Protein AF-A0A7S2A966-F1 (afdb_monomer_lite)

Structure (mmCIF, N/CA/C/O backbone):
data_AF-A0A7S2A966-F1
#
_entry.id   AF-A0A7S2A966-F1
#
loop_
_atom_site.group_PDB
_atom_site.id
_atom_site.type_symbol
_atom_site.label_atom_id
_atom_site.label_alt_id
_atom_site.label_c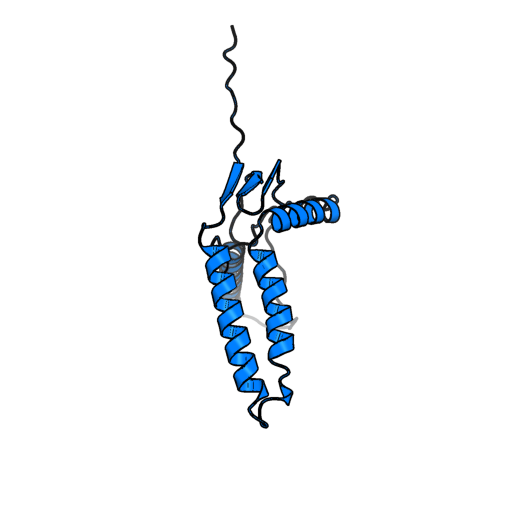omp_id
_atom_site.label_asym_id
_atom_site.label_entity_id
_atom_site.label_seq_id
_atom_site.pdbx_PDB_ins_code
_atom_site.Cartn_x
_atom_site.Cartn_y
_atom_site.Cartn_z
_atom_site.occupancy
_atom_site.B_iso_or_equiv
_atom_site.auth_seq_id
_atom_site.auth_comp_id
_atom_site.auth_asym_id
_atom_site.auth_atom_id
_atom_site.pdbx_PDB_model_num
ATOM 1 N N . GLY A 1 1 ? -43.833 -2.404 22.416 1.00 39.50 1 GLY A N 1
ATOM 2 C CA . GLY A 1 1 ? -42.975 -3.056 21.409 1.00 39.50 1 GLY A CA 1
ATOM 3 C C . GLY A 1 1 ? -41.64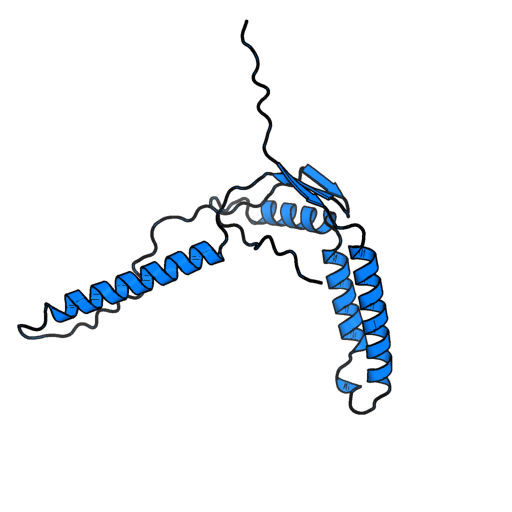0 -2.348 21.403 1.00 39.50 1 GLY A C 1
ATOM 4 O O . GLY A 1 1 ? -41.642 -1.128 21.441 1.00 39.50 1 GLY A O 1
ATOM 5 N N . ARG A 1 2 ? -40.526 -3.085 21.462 1.00 42.00 2 ARG A N 1
ATOM 6 C CA . ARG A 1 2 ? -39.169 -2.520 21.399 1.00 42.00 2 ARG A CA 1
ATOM 7 C C . ARG A 1 2 ? -38.846 -2.157 19.949 1.00 42.00 2 ARG A C 1
ATOM 9 O O . ARG A 1 2 ? -38.835 -3.042 19.101 1.00 42.00 2 ARG A O 1
ATOM 16 N N . GLU A 1 3 ? -38.572 -0.886 19.690 1.00 44.12 3 GLU A N 1
ATOM 17 C CA . GLU A 1 3 ? -37.953 -0.429 18.445 1.00 44.12 3 GLU A CA 1
ATOM 18 C C . GLU A 1 3 ? -36.507 -0.943 18.388 1.00 44.12 3 GLU A C 1
ATOM 20 O O . GLU A 1 3 ? -35.689 -0.664 19.268 1.00 44.12 3 GLU A O 1
ATOM 25 N N . GLY A 1 4 ? -36.196 -1.745 17.371 1.00 47.56 4 GLY A N 1
ATOM 26 C CA . GLY A 1 4 ? -34.836 -2.181 17.084 1.00 47.56 4 GLY A CA 1
ATOM 27 C C . GLY A 1 4 ? -34.053 -1.043 16.438 1.00 47.56 4 GLY A C 1
ATOM 28 O O . GLY A 1 4 ? -34.222 -0.775 15.252 1.00 47.56 4 GLY A O 1
ATOM 29 N N . LYS A 1 5 ? -33.171 -0.388 17.201 1.00 48.66 5 LYS A N 1
ATOM 30 C CA . LYS A 1 5 ? -32.086 0.424 16.634 1.00 48.66 5 LYS A CA 1
ATOM 31 C C . LYS A 1 5 ? -31.207 -0.494 15.782 1.00 48.66 5 LYS A C 1
ATOM 33 O O . LYS A 1 5 ? -30.432 -1.276 16.328 1.00 48.66 5 LYS A O 1
ATOM 38 N N . GLY A 1 6 ? -31.320 -0.399 14.459 1.00 47.38 6 GLY A N 1
ATOM 39 C CA . GLY A 1 6 ? -30.338 -0.961 13.536 1.00 47.38 6 GLY A CA 1
ATOM 40 C C . GLY A 1 6 ? -29.003 -0.254 13.747 1.00 47.38 6 GLY A C 1
ATOM 41 O O . GLY A 1 6 ? -28.784 0.832 13.219 1.00 47.38 6 GLY A O 1
ATOM 42 N N . GLY A 1 7 ? -28.144 -0.818 14.596 1.00 55.50 7 GLY A N 1
ATOM 43 C CA . GLY A 1 7 ? -26.803 -0.297 14.833 1.00 55.50 7 GLY A CA 1
ATOM 44 C C . GLY A 1 7 ? -25.944 -0.539 13.599 1.00 55.50 7 GLY A C 1
ATOM 45 O O . GLY A 1 7 ? -25.522 -1.666 13.363 1.00 55.50 7 GLY A O 1
ATOM 46 N N . GLY A 1 8 ? -25.711 0.499 12.797 1.00 75.50 8 GLY A N 1
ATOM 47 C CA . GLY A 1 8 ? -24.748 0.429 11.703 1.00 75.50 8 GLY A CA 1
ATOM 48 C C . GLY A 1 8 ? -23.335 0.206 12.247 1.00 75.50 8 GLY A C 1
ATOM 49 O O . GLY A 1 8 ? -22.925 0.863 13.204 1.00 75.50 8 GLY A O 1
ATOM 50 N N . THR A 1 9 ? -22.592 -0.723 11.649 1.00 82.75 9 THR A N 1
ATOM 51 C CA . THR A 1 9 ? -21.161 -0.909 11.918 1.00 82.75 9 THR A CA 1
ATOM 52 C C . THR A 1 9 ? -20.363 0.106 11.101 1.00 82.75 9 THR A C 1
ATOM 54 O O . THR A 1 9 ? -20.610 0.262 9.907 1.00 82.75 9 THR A O 1
ATOM 57 N N . LEU A 1 10 ? -19.416 0.803 11.733 1.00 89.00 10 LEU A N 1
ATOM 58 C CA . LEU A 1 10 ? -18.497 1.699 11.030 1.00 89.00 10 LEU A CA 1
ATOM 59 C C . LEU A 1 10 ? -17.493 0.889 10.208 1.00 89.00 10 LEU A C 1
ATOM 61 O O . LEU A 1 10 ? -16.923 -0.091 10.692 1.00 89.00 10 LEU A O 1
ATOM 65 N N . VAL A 1 11 ? -17.269 1.326 8.972 1.00 91.06 11 VAL A N 1
ATOM 66 C CA . VAL A 1 11 ? -16.406 0.650 8.002 1.00 91.06 11 VAL A CA 1
ATOM 67 C C . VAL A 1 11 ? -15.497 1.662 7.321 1.00 91.06 11 VAL A C 1
ATOM 69 O O . VAL A 1 11 ? -15.884 2.815 7.120 1.00 91.06 11 VAL A O 1
ATOM 72 N N . ALA A 1 12 ? -14.298 1.225 6.955 1.00 92.06 12 ALA A N 1
ATOM 73 C CA . ALA A 1 12 ? -13.413 1.972 6.078 1.00 92.06 12 ALA A CA 1
ATOM 74 C C . ALA A 1 12 ? -13.562 1.445 4.645 1.00 92.06 12 ALA A C 1
ATOM 76 O O . ALA A 1 12 ? -13.615 0.235 4.417 1.00 92.06 12 ALA A O 1
ATO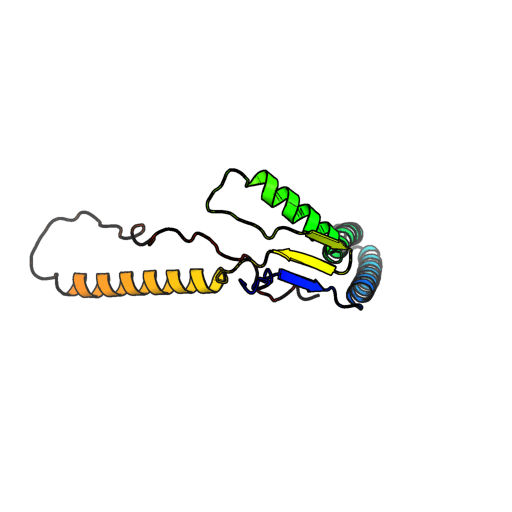M 77 N N . VAL A 1 13 ? -13.640 2.364 3.680 1.00 92.19 13 VAL A N 1
ATOM 78 C CA . VAL A 1 13 ? -13.712 2.041 2.250 1.00 92.19 13 VAL A CA 1
ATOM 79 C C . VAL A 1 13 ? -12.554 2.736 1.551 1.00 92.19 13 VAL A C 1
ATOM 81 O O . VAL A 1 13 ? -12.543 3.963 1.447 1.00 92.19 13 VAL A O 1
ATOM 84 N N . LYS A 1 14 ? -11.582 1.965 1.063 1.00 91.88 14 LYS A N 1
ATOM 85 C CA . LYS A 1 14 ? -10.504 2.500 0.222 1.00 91.88 14 LYS A CA 1
ATOM 86 C C . LYS A 1 14 ? -10.831 2.205 -1.235 1.00 91.88 14 LYS A C 1
ATOM 88 O O . LYS A 1 14 ? -11.236 1.093 -1.576 1.00 91.88 14 LYS A O 1
ATOM 93 N N . VAL A 1 15 ? -10.658 3.210 -2.090 1.00 91.19 15 VAL A N 1
ATOM 94 C CA . VAL A 1 15 ? -10.972 3.136 -3.521 1.00 91.19 15 VAL A CA 1
ATOM 95 C C . VAL A 1 15 ? -9.770 3.606 -4.321 1.00 91.19 15 VAL A C 1
ATOM 97 O O . VAL A 1 15 ? -9.258 4.706 -4.119 1.00 91.19 15 VAL A O 1
ATOM 100 N N . ARG A 1 16 ? -9.341 2.782 -5.273 1.00 87.62 16 ARG A N 1
ATOM 101 C CA . ARG A 1 16 ? -8.284 3.128 -6.215 1.00 87.62 16 ARG A CA 1
ATOM 102 C C . ARG A 1 16 ? -8.803 4.134 -7.234 1.00 87.62 16 ARG A C 1
ATOM 104 O O . ARG A 1 16 ? -9.817 3.904 -7.894 1.00 87.62 16 ARG A O 1
ATOM 111 N N . HIS A 1 17 ? -8.057 5.214 -7.442 1.00 87.56 17 HIS A N 1
ATOM 112 C CA . HIS A 1 17 ? -8.377 6.172 -8.495 1.00 87.56 17 HIS A CA 1
ATOM 113 C C . HIS A 1 17 ? -8.275 5.499 -9.887 1.00 87.56 17 HIS A C 1
ATOM 115 O O . HIS A 1 17 ? -7.283 4.819 -10.169 1.00 87.56 17 HIS A O 1
ATOM 121 N N . PRO A 1 18 ? -9.244 5.696 -10.806 1.00 81.94 18 PRO A N 1
ATOM 122 C CA . PRO A 1 18 ? -9.350 4.925 -12.057 1.00 81.94 18 PRO A CA 1
ATOM 123 C C . PRO A 1 18 ? -8.143 5.062 -12.995 1.00 81.94 18 PRO A C 1
ATOM 125 O O . PRO A 1 18 ? -7.939 4.233 -13.875 1.00 81.94 18 PRO A O 1
ATOM 128 N N . ARG A 1 19 ? -7.330 6.110 -12.816 1.00 82.19 19 ARG A N 1
ATOM 129 C CA . ARG A 1 19 ? -6.140 6.376 -13.639 1.00 82.19 19 ARG A CA 1
ATOM 130 C C . ARG A 1 19 ? -4.855 5.726 -13.127 1.00 82.19 19 ARG A C 1
ATOM 132 O O . ARG A 1 19 ? -3.880 5.753 -13.864 1.00 82.19 19 ARG A O 1
ATOM 139 N N . VAL A 1 20 ? -4.838 5.151 -11.921 1.00 82.94 20 VAL A N 1
ATOM 140 C CA . VAL A 1 20 ? -3.607 4.619 -11.299 1.00 82.94 20 VAL A CA 1
ATOM 141 C C . VAL A 1 20 ? -2.947 3.566 -12.185 1.00 82.94 20 VAL A C 1
ATOM 143 O O . VAL A 1 20 ? -1.775 3.701 -12.510 1.00 82.94 20 VAL A O 1
ATOM 146 N N . SER A 1 21 ? -3.709 2.586 -12.682 1.00 79.62 21 SER A N 1
ATOM 147 C CA . SER A 1 21 ? -3.164 1.536 -13.556 1.00 79.62 21 SER A CA 1
ATOM 148 C C . SER A 1 21 ? -2.545 2.098 -14.839 1.00 79.62 21 SER A C 1
ATOM 150 O O . SER A 1 21 ? -1.491 1.642 -15.265 1.00 79.62 21 SER A O 1
ATOM 152 N N . ARG A 1 22 ? -3.164 3.131 -15.427 1.00 83.62 22 ARG A N 1
ATOM 153 C CA . ARG A 1 22 ? -2.646 3.791 -16.633 1.00 83.62 22 ARG A CA 1
ATOM 154 C C . ARG A 1 22 ? -1.379 4.597 -16.349 1.00 83.62 22 ARG A C 1
ATOM 156 O O . ARG A 1 22 ? -0.493 4.627 -17.193 1.00 83.62 22 ARG A O 1
ATOM 163 N N . LEU A 1 23 ? -1.314 5.285 -15.209 1.00 84.56 23 LEU A N 1
ATOM 164 C CA . LEU A 1 23 ? -0.132 6.058 -14.819 1.00 84.56 23 LEU A CA 1
ATOM 165 C C . LEU A 1 23 ? 1.062 5.131 -14.578 1.00 84.56 23 LEU A C 1
ATOM 167 O O . LEU A 1 23 ? 2.105 5.346 -15.177 1.00 84.56 23 LEU A O 1
ATOM 171 N N . ILE A 1 24 ? 0.859 4.027 -13.857 1.00 82.94 24 ILE A N 1
ATOM 172 C CA . ILE A 1 24 ? 1.903 3.016 -13.630 1.00 82.94 24 ILE A CA 1
ATOM 173 C C . ILE A 1 24 ? 2.392 2.405 -14.948 1.00 82.94 24 ILE A C 1
ATOM 175 O O . ILE A 1 24 ? 3.592 2.218 -15.139 1.00 82.94 24 ILE A O 1
ATOM 179 N N . GLU A 1 25 ? 1.486 2.116 -15.888 1.00 84.38 25 GLU A N 1
ATOM 180 C CA . GLU A 1 25 ? 1.876 1.626 -17.215 1.00 84.38 25 GLU A CA 1
ATOM 181 C C . GLU A 1 25 ? 2.729 2.657 -17.972 1.00 84.38 25 GLU A C 1
ATOM 183 O O . GLU A 1 25 ? 3.728 2.301 -18.600 1.00 84.38 25 GLU A O 1
ATOM 188 N N . LEU A 1 26 ? 2.358 3.939 -17.910 1.00 88.69 26 LEU A N 1
ATOM 189 C CA . LEU A 1 26 ? 3.131 5.015 -18.529 1.00 88.69 26 LEU A CA 1
ATOM 190 C C . LEU A 1 26 ? 4.519 5.139 -17.898 1.00 88.69 26 LEU A C 1
ATOM 192 O O . LEU A 1 26 ? 5.504 5.185 -18.637 1.00 88.69 26 LEU A O 1
ATOM 196 N N . ASP A 1 27 ? 4.609 5.114 -16.572 1.00 85.88 27 ASP A N 1
ATOM 197 C CA . ASP A 1 27 ? 5.880 5.192 -15.855 1.00 85.88 27 ASP A CA 1
ATOM 198 C C . ASP A 1 27 ? 6.776 4.002 -16.204 1.00 85.88 27 ASP A C 1
ATOM 200 O O . ASP A 1 27 ? 7.957 4.184 -16.504 1.00 85.88 27 ASP A O 1
ATOM 204 N N . PHE A 1 28 ? 6.218 2.789 -16.293 1.00 86.75 28 PHE A N 1
ATOM 205 C CA . PHE A 1 28 ? 6.973 1.614 -16.727 1.00 86.75 28 PHE A CA 1
ATOM 206 C C . PHE A 1 28 ? 7.519 1.760 -18.150 1.00 86.75 28 PHE A C 1
ATOM 208 O O . PHE A 1 28 ? 8.687 1.454 -18.405 1.00 86.75 28 PHE A O 1
ATOM 215 N N . ARG A 1 29 ? 6.709 2.265 -19.086 1.00 89.06 29 ARG A N 1
ATOM 216 C CA . ARG A 1 29 ? 7.145 2.484 -20.475 1.00 89.06 29 ARG A CA 1
ATOM 217 C C . ARG A 1 29 ? 8.242 3.540 -20.563 1.00 89.06 29 ARG A C 1
ATOM 219 O O . ARG A 1 29 ? 9.201 3.354 -21.316 1.00 89.06 29 ARG A O 1
ATOM 226 N N . LEU A 1 30 ? 8.130 4.619 -19.791 1.00 91.06 30 LEU A N 1
ATOM 227 C CA . LEU A 1 30 ? 9.147 5.668 -19.725 1.00 91.06 30 LEU A CA 1
ATOM 228 C C . LEU A 1 30 ? 10.450 5.138 -19.123 1.00 91.06 30 LEU A C 1
ATOM 230 O O . LEU A 1 30 ? 11.504 5.279 -19.741 1.00 91.06 30 LEU A O 1
ATOM 234 N N . MET A 1 31 ? 10.382 4.463 -17.974 1.00 90.06 31 MET A N 1
ATOM 235 C CA . MET A 1 31 ? 11.554 3.880 -17.317 1.00 90.06 31 MET A CA 1
ATOM 236 C C . MET A 1 31 ? 12.244 2.832 -18.190 1.00 90.06 31 MET A C 1
ATOM 238 O O . MET A 1 31 ? 13.467 2.834 -18.282 1.00 90.06 31 MET A O 1
ATOM 242 N N . THR A 1 32 ? 11.483 1.985 -18.887 1.00 88.50 32 THR A N 1
ATOM 243 C CA . THR A 1 32 ? 12.048 0.996 -19.821 1.00 88.50 32 THR A CA 1
ATOM 244 C C . THR A 1 32 ? 12.763 1.686 -20.982 1.00 88.50 32 THR A C 1
ATOM 246 O O . THR A 1 32 ? 13.875 1.309 -21.340 1.00 88.50 32 THR A O 1
ATOM 249 N N . SER A 1 33 ? 12.175 2.754 -21.528 1.00 89.50 33 SER A N 1
ATOM 250 C CA . SER A 1 33 ? 12.801 3.532 -22.605 1.00 89.50 33 SER A CA 1
ATOM 251 C C . SER A 1 33 ? 14.104 4.198 -22.147 1.00 89.50 33 SER A C 1
ATOM 253 O O . SER A 1 33 ? 15.082 4.230 -22.890 1.00 89.50 33 SER A O 1
ATOM 255 N N . LEU A 1 34 ? 14.140 4.713 -20.914 1.00 90.00 34 LEU A N 1
ATOM 256 C CA . LEU A 1 34 ? 15.349 5.289 -20.322 1.00 90.00 34 LEU A CA 1
ATOM 257 C C . LEU A 1 34 ? 16.410 4.225 -20.030 1.00 90.00 34 LEU A C 1
ATOM 259 O O . LEU A 1 34 ? 17.590 4.465 -20.286 1.00 90.00 34 LEU A O 1
ATOM 263 N N . ALA A 1 35 ? 16.002 3.048 -19.552 1.00 88.75 35 ALA A N 1
ATOM 264 C CA . ALA A 1 35 ? 16.897 1.916 -19.351 1.00 88.75 35 ALA A CA 1
ATOM 265 C C . ALA A 1 35 ? 17.561 1.494 -20.671 1.00 88.75 35 ALA A C 1
ATOM 267 O O . ALA A 1 35 ? 18.774 1.312 -20.711 1.00 88.75 35 ALA A O 1
ATOM 268 N N . ASP A 1 36 ? 16.806 1.458 -21.771 1.00 86.94 36 ASP A N 1
ATOM 269 C CA . ASP A 1 36 ? 17.331 1.118 -23.098 1.00 86.94 36 ASP A CA 1
ATOM 270 C C . ASP A 1 36 ? 18.351 2.129 -23.625 1.00 86.94 36 ASP A C 1
ATOM 272 O O . ASP A 1 36 ? 19.291 1.762 -24.333 1.00 86.94 36 ASP A O 1
ATOM 276 N N . ILE A 1 37 ? 18.174 3.412 -23.304 1.00 88.88 37 ILE A N 1
ATOM 277 C CA . ILE A 1 37 ? 19.150 4.455 -23.633 1.00 88.88 37 ILE A CA 1
ATOM 278 C C . ILE A 1 37 ? 20.403 4.287 -22.769 1.00 88.88 37 ILE A C 1
ATOM 280 O O . ILE A 1 37 ? 21.515 4.352 -23.294 1.00 88.88 37 ILE A O 1
ATOM 284 N N . ALA A 1 38 ? 20.235 4.043 -21.468 1.00 86.00 38 ALA A N 1
ATOM 285 C CA . ALA A 1 38 ? 21.342 3.847 -20.537 1.00 86.00 38 ALA A CA 1
ATOM 286 C C . ALA A 1 38 ? 22.192 2.619 -20.899 1.00 86.00 38 ALA A C 1
ATOM 288 O O . ALA A 1 38 ? 23.416 2.710 -20.896 1.00 86.00 38 ALA A O 1
ATOM 289 N N . ASP A 1 39 ? 21.566 1.513 -21.307 1.00 84.00 39 ASP A N 1
ATOM 290 C CA . ASP A 1 39 ? 22.263 0.286 -21.711 1.00 84.00 39 ASP A CA 1
ATOM 291 C C . ASP A 1 39 ? 23.107 0.475 -22.988 1.00 84.00 39 ASP A C 1
ATOM 293 O O . ASP A 1 39 ? 24.103 -0.221 -23.190 1.00 84.00 39 ASP A O 1
ATOM 297 N N . ARG A 1 40 ? 22.762 1.449 -23.844 1.00 84.88 40 ARG A N 1
ATOM 298 C CA . ARG A 1 40 ? 23.558 1.817 -25.034 1.00 84.88 40 ARG A CA 1
ATOM 299 C C . ARG A 1 40 ? 24.746 2.721 -24.707 1.00 84.88 40 ARG A C 1
ATOM 301 O O . ARG A 1 40 ? 25.610 2.910 -25.563 1.00 84.88 40 ARG A O 1
ATOM 308 N N . LEU A 1 41 ? 24.798 3.292 -23.504 1.00 85.75 41 LEU A N 1
ATOM 309 C CA . LEU A 1 41 ? 25.896 4.140 -23.058 1.00 85.75 41 LEU A CA 1
ATOM 310 C C . LEU A 1 41 ? 26.934 3.276 -22.318 1.00 85.75 41 LEU A C 1
ATOM 312 O O . LEU A 1 41 ? 26.666 2.800 -21.214 1.00 85.75 41 LEU A O 1
ATOM 316 N N . PRO A 1 42 ? 28.151 3.093 -22.868 1.00 74.62 42 PRO A N 1
ATOM 317 C CA . PRO A 1 42 ? 29.139 2.161 -22.314 1.00 74.62 42 PRO A CA 1
ATOM 318 C C . PRO A 1 42 ? 29.601 2.507 -20.887 1.00 74.62 42 PRO A C 1
ATOM 320 O O . PRO A 1 42 ? 30.106 1.635 -20.190 1.00 74.62 42 PRO A O 1
ATOM 323 N N . GLY A 1 43 ? 29.396 3.747 -20.425 1.00 81.06 43 GLY A N 1
ATOM 324 C CA . GLY A 1 43 ? 29.678 4.168 -19.046 1.00 81.06 43 GLY A CA 1
ATOM 325 C C . GLY A 1 43 ? 28.581 3.847 -18.020 1.00 81.06 43 GLY A C 1
ATOM 326 O O . GLY A 1 43 ? 28.808 4.038 -16.828 1.00 81.06 43 GLY A O 1
ATOM 327 N N . LEU A 1 44 ? 27.403 3.379 -18.452 1.00 77.94 44 LEU A N 1
ATOM 328 C CA . LEU A 1 44 ? 26.238 3.132 -17.587 1.00 77.94 44 LEU A CA 1
ATOM 329 C C . LEU A 1 44 ? 25.792 1.662 -17.558 1.00 77.94 44 LEU A C 1
ATOM 331 O O . LEU A 1 44 ? 24.985 1.291 -16.708 1.00 77.94 44 LEU A O 1
ATOM 335 N N . SER A 1 45 ? 26.353 0.803 -18.413 1.00 71.06 45 SER A N 1
ATOM 336 C CA . SER A 1 45 ? 26.013 -0.628 -18.493 1.00 71.06 45 SER A CA 1
ATOM 337 C C . SER A 1 45 ? 26.250 -1.405 -17.187 1.00 71.06 45 SER A C 1
ATOM 339 O O . SER A 1 45 ? 25.596 -2.417 -16.933 1.00 71.06 45 SER A O 1
ATOM 341 N N . TRP A 1 46 ? 27.138 -0.918 -16.313 1.00 80.44 46 TRP A N 1
ATOM 342 C CA . TRP A 1 46 ? 27.415 -1.521 -15.004 1.00 80.44 46 TRP A CA 1
ATOM 343 C C . TRP A 1 46 ? 26.251 -1.393 -14.008 1.00 80.44 46 TRP A C 1
ATOM 345 O O . TRP A 1 46 ? 26.154 -2.197 -13.082 1.00 80.44 46 TRP A O 1
ATOM 355 N N . LEU A 1 47 ? 25.346 -0.425 -14.202 1.00 78.69 47 LEU A N 1
ATOM 356 C CA . LEU A 1 47 ? 24.220 -0.157 -13.298 1.00 78.69 47 LEU A CA 1
ATOM 357 C C . LEU A 1 47 ? 23.066 -1.158 -13.444 1.00 78.69 47 LEU A C 1
ATOM 359 O O . LEU A 1 47 ? 22.151 -1.144 -12.622 1.00 78.69 47 LEU A O 1
ATOM 363 N N . ARG A 1 48 ? 23.085 -2.011 -14.482 1.00 79.88 48 ARG A N 1
ATOM 364 C CA . ARG A 1 48 ? 22.027 -2.996 -14.781 1.00 79.88 48 ARG A CA 1
ATOM 365 C C 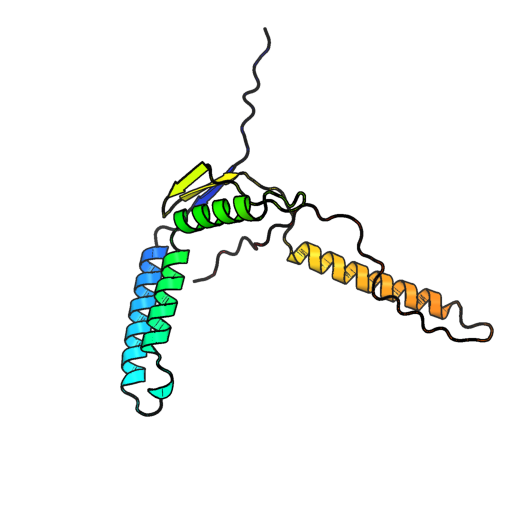. ARG A 1 48 ? 20.612 -2.396 -14.697 1.00 79.88 48 ARG A C 1
ATOM 367 O O . ARG A 1 48 ? 19.693 -3.000 -14.135 1.00 79.88 48 ARG A O 1
ATOM 374 N N . VAL A 1 49 ? 20.448 -1.193 -15.251 1.00 83.94 49 VAL A N 1
ATOM 375 C CA . VAL A 1 49 ? 19.253 -0.347 -15.084 1.00 83.94 49 VAL A CA 1
ATOM 376 C C . VAL A 1 49 ? 17.981 -1.086 -15.494 1.00 83.94 49 VAL A C 1
ATOM 378 O O . VAL A 1 49 ? 16.990 -1.043 -14.771 1.00 83.94 49 VAL A O 1
ATOM 381 N N . ARG A 1 50 ? 18.027 -1.840 -16.596 1.00 82.00 50 ARG A N 1
ATOM 382 C CA . ARG A 1 50 ? 16.894 -2.628 -17.091 1.00 82.00 50 ARG A CA 1
ATOM 383 C C . ARG A 1 50 ? 16.352 -3.631 -16.068 1.00 82.00 50 ARG A C 1
ATOM 385 O O . ARG A 1 50 ? 15.159 -3.607 -15.784 1.00 82.00 50 ARG A O 1
ATOM 392 N N . SER A 1 51 ? 17.211 -4.445 -15.446 1.00 83.19 51 SER A N 1
ATOM 393 C CA . SER A 1 51 ? 16.758 -5.403 -14.421 1.00 83.19 51 SER A CA 1
ATOM 394 C C . SER A 1 51 ? 16.203 -4.715 -13.171 1.00 83.19 51 SER A C 1
ATOM 396 O O . SER A 1 51 ? 15.250 -5.203 -12.570 1.00 83.19 51 SER A O 1
ATOM 398 N N . SER A 1 52 ? 16.760 -3.559 -12.800 1.00 85.69 52 SER A N 1
ATOM 399 C CA . SER A 1 52 ? 16.256 -2.764 -11.676 1.00 85.69 52 SER A CA 1
ATOM 400 C C . SER A 1 52 ? 14.863 -2.198 -11.969 1.00 85.69 52 SER A C 1
ATOM 402 O O . SER A 1 52 ? 13.988 -2.248 -11.108 1.00 85.69 52 SER A O 1
ATOM 404 N N . VAL A 1 53 ? 14.630 -1.716 -13.196 1.00 85.44 53 VAL A N 1
ATOM 405 C CA . VAL A 1 53 ? 13.320 -1.223 -13.652 1.00 85.44 53 VAL A CA 1
ATOM 406 C C . VAL A 1 53 ? 12.281 -2.345 -13.699 1.00 85.44 53 VAL A C 1
ATOM 408 O O . VAL A 1 53 ? 11.152 -2.131 -13.266 1.00 85.44 53 VAL A O 1
ATOM 411 N N . GLU A 1 54 ? 12.643 -3.542 -14.166 1.00 83.88 54 GLU A N 1
ATOM 412 C CA . GLU A 1 54 ? 11.749 -4.712 -14.166 1.00 83.88 54 GLU A CA 1
ATOM 413 C C . GLU A 1 54 ? 11.333 -5.121 -12.741 1.00 83.88 54 GLU A C 1
ATOM 415 O O . GLU A 1 54 ? 10.156 -5.351 -12.468 1.00 83.88 54 GLU A O 1
ATOM 420 N N . GLN A 1 55 ? 12.272 -5.166 -11.793 1.00 83.06 55 GLN A N 1
ATOM 421 C CA . GLN A 1 55 ? 11.954 -5.504 -10.402 1.00 83.06 55 GLN A CA 1
ATOM 422 C C . GLN A 1 55 ? 11.107 -4.416 -9.720 1.00 83.06 55 GLN A C 1
ATOM 424 O O . GLN A 1 55 ? 10.171 -4.712 -8.965 1.00 83.06 55 GLN A O 1
ATOM 429 N N . PHE A 1 56 ? 11.413 -3.150 -10.002 1.00 81.44 56 PHE A N 1
ATOM 430 C CA . PHE A 1 56 ? 10.648 -2.014 -9.504 1.00 81.44 56 PHE A CA 1
ATOM 431 C C . PHE A 1 56 ? 9.215 -2.011 -10.051 1.00 81.44 56 PHE A C 1
ATOM 433 O O . PHE A 1 56 ? 8.273 -1.817 -9.284 1.00 81.44 56 PHE A O 1
ATOM 440 N N . SER A 1 57 ? 9.022 -2.303 -11.340 1.00 78.44 57 SER A N 1
ATOM 441 C CA . SER A 1 57 ? 7.696 -2.295 -11.964 1.00 78.44 57 SER A CA 1
ATOM 442 C C . SER A 1 57 ? 6.775 -3.382 -11.419 1.00 78.44 57 SER A C 1
ATOM 444 O O . SER A 1 57 ? 5.606 -3.107 -11.153 1.00 78.44 57 SER A O 1
ATOM 446 N N . HIS A 1 58 ? 7.301 -4.582 -11.155 1.00 72.25 58 HIS A N 1
ATOM 447 C CA . HIS A 1 58 ? 6.558 -5.637 -10.464 1.00 72.25 58 HIS A CA 1
ATOM 448 C C . HIS A 1 58 ? 6.107 -5.199 -9.066 1.00 72.25 58 HIS A C 1
ATOM 450 O O . HIS A 1 58 ? 4.974 -5.467 -8.663 1.00 72.25 58 HIS A O 1
ATOM 456 N N . THR A 1 59 ? 6.977 -4.490 -8.348 1.00 69.69 59 THR A N 1
ATOM 457 C CA . THR A 1 59 ? 6.684 -3.989 -7.001 1.00 69.69 59 THR A CA 1
ATOM 458 C C . THR A 1 59 ? 5.624 -2.881 -7.032 1.00 69.69 59 THR A C 1
ATOM 460 O O . THR A 1 59 ? 4.665 -2.931 -6.264 1.00 69.69 59 THR A O 1
ATOM 463 N N . MET A 1 60 ? 5.734 -1.925 -7.960 1.00 72.62 60 MET A N 1
ATOM 464 C CA . MET A 1 60 ? 4.754 -0.846 -8.154 1.00 72.62 60 MET A CA 1
ATOM 465 C C . MET A 1 60 ? 3.388 -1.364 -8.615 1.00 72.62 60 MET A C 1
ATOM 467 O O . MET A 1 60 ? 2.351 -0.928 -8.117 1.00 72.62 60 MET A O 1
ATOM 471 N N . ALA A 1 61 ? 3.361 -2.336 -9.529 1.00 71.19 61 ALA A N 1
ATOM 472 C CA . ALA A 1 61 ? 2.116 -2.929 -10.009 1.00 71.19 61 ALA A CA 1
ATOM 473 C C . ALA A 1 61 ? 1.347 -3.641 -8.884 1.00 71.19 61 ALA A C 1
ATOM 475 O O . ALA A 1 61 ? 0.124 -3.511 -8.797 1.00 71.19 61 ALA A O 1
ATOM 476 N N . ALA A 1 62 ? 2.054 -4.336 -7.986 1.00 63.25 62 ALA A N 1
ATOM 477 C CA . ALA A 1 62 ? 1.448 -4.995 -6.831 1.00 63.25 62 ALA A CA 1
ATOM 478 C C . ALA A 1 62 ? 0.793 -3.998 -5.855 1.00 63.25 62 ALA A C 1
ATOM 480 O O . ALA A 1 62 ? -0.237 -4.307 -5.262 1.00 63.25 62 ALA A O 1
ATOM 481 N N . GLN A 1 63 ? 1.336 -2.783 -5.732 1.00 63.06 63 GLN A N 1
ATOM 482 C CA . GLN A 1 63 ? 0.770 -1.721 -4.889 1.00 63.06 63 GLN A CA 1
ATOM 483 C C . GLN A 1 63 ? -0.489 -1.072 -5.484 1.00 63.06 63 GLN A C 1
ATOM 485 O O . GLN A 1 63 ? -1.215 -0.370 -4.785 1.00 63.06 63 GLN A O 1
ATOM 490 N N . ALA A 1 64 ? -0.800 -1.329 -6.757 1.00 72.38 64 ALA A N 1
ATOM 491 C CA . ALA A 1 64 ? -2.011 -0.827 -7.400 1.00 72.38 64 ALA A CA 1
ATOM 492 C C . ALA A 1 64 ? -3.238 -1.722 -7.183 1.00 72.38 64 ALA A C 1
ATOM 494 O O . ALA A 1 64 ? -4.306 -1.428 -7.722 1.00 72.38 64 ALA A O 1
ATOM 495 N N . HIS A 1 65 ? -3.092 -2.836 -6.473 1.00 82.62 65 HIS A N 1
ATOM 496 C CA . HIS A 1 65 ? -4.098 -3.881 -6.339 1.00 82.62 65 HIS A CA 1
ATOM 497 C C . HIS A 1 65 ? -4.530 -3.995 -4.872 1.00 82.62 65 HIS A C 1
ATOM 499 O O . HIS A 1 65 ? -3.800 -4.512 -4.030 1.00 82.62 65 HIS A O 1
ATOM 505 N N . LEU A 1 66 ? -5.722 -3.477 -4.550 1.00 90.06 66 LEU A N 1
ATOM 506 C CA . LEU A 1 66 ? -6.217 -3.439 -3.163 1.00 90.06 66 LEU A CA 1
ATOM 507 C C . LEU A 1 66 ? -6.617 -4.824 -2.619 1.00 90.06 66 LEU A C 1
ATOM 509 O O . LEU A 1 66 ? -6.694 -5.019 -1.410 1.00 90.06 66 LEU A O 1
ATOM 513 N N . ASP A 1 67 ? -6.830 -5.808 -3.490 1.00 91.12 67 ASP A N 1
ATOM 514 C CA . ASP A 1 67 ? -7.004 -7.218 -3.126 1.00 91.12 67 ASP A CA 1
ATOM 515 C C . ASP A 1 67 ? -5.715 -7.846 -2.576 1.00 91.12 67 ASP A C 1
ATOM 517 O O . ASP A 1 67 ? -5.771 -8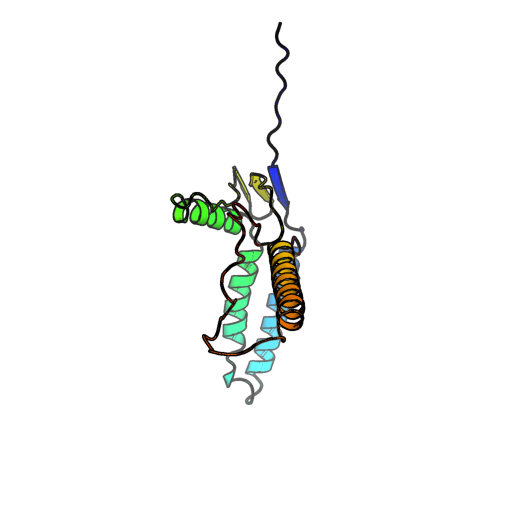.653 -1.647 1.00 91.12 67 ASP A O 1
ATOM 521 N N . VAL A 1 68 ? -4.550 -7.421 -3.072 1.00 88.56 68 VAL A N 1
ATOM 522 C CA . VAL A 1 68 ? -3.251 -7.812 -2.503 1.00 88.56 68 VAL A CA 1
ATOM 523 C C . VAL A 1 68 ? -3.072 -7.215 -1.101 1.00 88.56 68 VAL A C 1
ATOM 525 O O . VAL A 1 68 ? -2.638 -7.916 -0.187 1.00 88.56 68 VAL A O 1
ATOM 528 N N . GLU A 1 69 ? -3.454 -5.949 -0.894 1.00 87.75 69 GLU A N 1
ATOM 529 C CA . GLU A 1 69 ? -3.458 -5.318 0.438 1.00 87.75 69 GLU A CA 1
ATOM 530 C C . GLU A 1 69 ? -4.368 -6.074 1.419 1.00 87.75 69 GLU A C 1
ATOM 532 O O . GLU A 1 69 ? -3.946 -6.379 2.537 1.00 87.75 69 GLU A O 1
ATOM 537 N N . ALA A 1 70 ? -5.576 -6.452 0.986 1.00 91.94 70 ALA A N 1
ATOM 538 C CA . ALA A 1 70 ? -6.501 -7.244 1.795 1.00 91.94 70 ALA A CA 1
ATOM 539 C C . ALA A 1 70 ? -5.882 -8.577 2.243 1.00 91.94 70 ALA A C 1
ATOM 541 O O . ALA A 1 70 ? -5.940 -8.922 3.424 1.00 91.94 70 ALA A O 1
ATOM 542 N N . HIS A 1 71 ? -5.224 -9.296 1.330 1.00 91.81 71 HIS A N 1
ATOM 543 C CA . HIS A 1 71 ? -4.553 -10.550 1.667 1.00 91.81 71 HIS A CA 1
ATOM 544 C C . HIS A 1 71 ? -3.428 -10.350 2.695 1.00 91.81 71 HIS A C 1
ATOM 546 O O . HIS A 1 71 ? -3.309 -11.112 3.657 1.00 91.81 71 HIS A O 1
ATOM 552 N N . HIS A 1 72 ? -2.623 -9.293 2.553 1.00 89.12 72 HIS A N 1
ATOM 553 C CA . HIS A 1 72 ? -1.596 -8.971 3.545 1.00 89.12 72 HIS A CA 1
ATOM 554 C C . HIS A 1 72 ? -2.191 -8.663 4.926 1.00 89.12 72 HIS A C 1
ATOM 556 O O . HIS A 1 72 ? -1.631 -9.095 5.935 1.00 89.12 72 HIS A O 1
ATOM 562 N N . LEU A 1 73 ? -3.337 -7.978 4.998 1.00 92.12 73 LEU A N 1
ATOM 563 C CA . LEU A 1 73 ? -4.039 -7.729 6.261 1.00 92.12 73 LEU A CA 1
ATOM 564 C C . LEU A 1 73 ? -4.521 -9.022 6.926 1.00 92.12 73 LEU A C 1
ATOM 566 O O . LEU A 1 73 ? -4.428 -9.149 8.149 1.00 92.12 73 LEU A O 1
ATOM 570 N N . GLU A 1 74 ? -4.994 -10.002 6.156 1.00 93.50 74 GLU A N 1
ATOM 571 C CA . GLU A 1 74 ? -5.358 -11.323 6.685 1.00 93.50 74 GLU A CA 1
ATOM 572 C C . GLU A 1 74 ? -4.141 -12.045 7.276 1.00 93.50 74 GLU A C 1
ATOM 574 O O . GLU A 1 74 ? -4.199 -12.557 8.399 1.00 93.50 74 GLU A O 1
ATOM 579 N N . VAL A 1 75 ? -3.012 -12.027 6.562 1.00 93.62 75 VAL A N 1
ATOM 580 C CA . VAL A 1 75 ? -1.747 -12.616 7.023 1.00 93.62 75 VAL A CA 1
ATOM 581 C C . VAL A 1 75 ? -1.245 -11.926 8.293 1.00 93.62 75 VAL A C 1
ATOM 583 O O . VAL A 1 75 ? -0.838 -12.603 9.239 1.00 93.62 75 VAL A O 1
ATOM 586 N N . LEU A 1 76 ? -1.310 -10.594 8.365 1.00 91.56 76 LEU A N 1
ATOM 587 C CA . LEU A 1 76 ? -0.943 -9.831 9.561 1.00 91.56 76 LEU A CA 1
ATOM 588 C C . LEU A 1 76 ? -1.849 -10.175 10.748 1.00 91.56 76 LEU A C 1
ATOM 590 O O . LEU A 1 76 ? -1.348 -10.511 11.823 1.00 91.56 76 LEU A O 1
ATOM 594 N N . ASN A 1 77 ? -3.170 -10.186 10.551 1.00 92.25 77 ASN A N 1
ATOM 595 C CA . ASN A 1 77 ? -4.123 -10.608 11.579 1.00 92.25 77 ASN A CA 1
ATOM 596 C C . ASN A 1 77 ? -3.818 -12.027 12.085 1.00 92.25 77 ASN A C 1
ATOM 598 O O . ASN A 1 77 ? -3.860 -12.279 13.290 1.00 92.25 77 ASN A O 1
ATOM 602 N N . TYR A 1 78 ? -3.474 -12.955 11.187 1.00 93.19 78 TYR A N 1
ATOM 603 C CA . TYR A 1 78 ? -3.091 -14.309 11.569 1.00 93.19 78 TYR A CA 1
ATOM 604 C C . TYR A 1 78 ? -1.775 -14.335 12.356 1.00 93.19 78 TYR A C 1
ATOM 606 O O . TYR A 1 78 ? -1.720 -14.921 13.441 1.00 93.19 78 TYR A O 1
ATOM 614 N N . ASN A 1 79 ? -0.718 -13.700 11.855 1.00 91.75 79 ASN A N 1
ATOM 615 C CA . ASN A 1 79 ? 0.611 -13.729 12.469 1.00 91.75 79 ASN A CA 1
ATOM 616 C C . ASN A 1 79 ? 0.615 -13.104 13.870 1.00 91.75 79 ASN A C 1
ATOM 618 O O . ASN A 1 79 ? 1.200 -13.669 14.796 1.00 91.75 79 ASN A O 1
ATOM 622 N N . PHE A 1 80 ? -0.118 -12.007 14.055 1.00 90.06 80 PHE A N 1
ATOM 623 C CA . PHE A 1 80 ? -0.197 -11.280 15.323 1.00 90.06 80 PHE A CA 1
ATOM 624 C C . PHE A 1 80 ? -1.379 -11.693 16.207 1.00 90.06 80 PHE A C 1
ATOM 626 O O . PHE A 1 80 ? -1.586 -11.099 17.258 1.00 90.06 80 PHE A O 1
ATOM 633 N N . ARG A 1 81 ? -2.113 -12.766 15.879 1.00 92.31 81 ARG A N 1
ATOM 634 C CA . ARG A 1 81 ? -3.311 -13.215 16.627 1.00 92.31 81 ARG A CA 1
ATOM 635 C C . ARG A 1 81 ? -3.125 -13.434 18.137 1.00 92.31 81 ARG A C 1
ATOM 637 O O . ARG A 1 81 ? -4.106 -13.531 18.865 1.00 92.31 81 ARG A O 1
ATOM 644 N N . ARG A 1 82 ? -1.882 -13.593 18.608 1.00 91.00 82 ARG A N 1
ATOM 645 C CA . ARG A 1 82 ? -1.539 -13.786 20.031 1.00 91.00 82 ARG A CA 1
ATOM 646 C C . ARG A 1 82 ? -1.156 -12.488 20.755 1.00 91.00 82 ARG A C 1
ATOM 648 O O . ARG A 1 82 ? -0.998 -12.512 21.970 1.00 91.00 82 ARG A O 1
ATOM 655 N N . TRP A 1 83 ? -0.986 -11.384 20.032 1.00 85.31 83 TRP A N 1
ATOM 656 C CA . TRP A 1 83 ? -0.542 -10.098 20.561 1.00 85.31 83 TRP A CA 1
ATOM 657 C C . TRP A 1 83 ? -1.774 -9.243 20.859 1.00 85.31 83 TRP A C 1
ATOM 659 O O . TRP A 1 83 ? -2.483 -8.833 19.949 1.00 85.31 83 TRP A O 1
ATOM 669 N N . ARG A 1 84 ? -2.066 -9.010 22.143 1.00 82.38 84 ARG A N 1
ATOM 670 C CA . ARG A 1 84 ? -3.318 -8.353 22.568 1.00 82.38 84 ARG A CA 1
ATOM 671 C C . ARG A 1 84 ? -3.367 -6.859 22.244 1.00 82.38 84 ARG A C 1
ATOM 673 O O . ARG A 1 84 ? -4.457 -6.328 22.060 1.00 82.38 84 ARG A O 1
ATOM 680 N N . ASP A 1 85 ? -2.202 -6.226 22.152 1.00 80.69 85 ASP A N 1
ATOM 681 C CA . ASP A 1 85 ? -2.045 -4.785 21.926 1.00 80.69 85 ASP A CA 1
ATOM 682 C C . ASP A 1 85 ? -1.750 -4.445 20.454 1.00 80.69 85 ASP A C 1
ATOM 684 O O . ASP A 1 85 ? -1.389 -3.320 20.130 1.00 80.69 85 ASP A O 1
ATOM 688 N N . VAL A 1 86 ? -1.881 -5.420 19.547 1.00 80.31 86 VAL A N 1
ATOM 689 C CA . VAL A 1 86 ? -1.684 -5.229 18.105 1.00 80.31 86 VAL A CA 1
ATOM 690 C C . VAL A 1 86 ? -2.941 -5.678 17.374 1.00 80.31 86 VAL A C 1
ATOM 692 O O . VAL A 1 86 ? -3.431 -6.789 17.565 1.00 80.31 86 VAL A O 1
ATOM 695 N N . GLY A 1 87 ? -3.465 -4.807 16.519 1.00 82.75 87 GLY A N 1
ATOM 696 C CA . GLY A 1 87 ? -4.634 -5.085 15.697 1.00 82.75 87 GLY A CA 1
ATOM 697 C C . GLY A 1 87 ? -4.482 -4.468 14.317 1.00 82.75 87 GLY A C 1
ATOM 698 O O . GLY A 1 87 ? -3.844 -3.429 14.163 1.00 82.75 87 GLY A O 1
ATOM 699 N N . PHE A 1 88 ? -5.083 -5.119 13.328 1.00 89.06 88 PHE A N 1
ATOM 700 C CA . PHE A 1 88 ? -5.113 -4.663 11.944 1.00 89.06 88 PHE A CA 1
ATOM 701 C C . PHE A 1 88 ? -6.567 -4.631 11.465 1.00 89.06 88 PHE A C 1
ATOM 703 O O . PHE A 1 88 ? -7.360 -5.460 11.933 1.00 89.06 88 PHE A O 1
ATOM 710 N N . PRO A 1 89 ? -6.919 -3.736 10.522 1.00 91.81 89 PRO A N 1
ATOM 711 C CA . PRO A 1 89 ? -8.219 -3.774 9.868 1.00 91.81 89 PRO A CA 1
ATOM 712 C C . PRO A 1 89 ? -8.528 -5.173 9.329 1.00 91.81 89 PRO A C 1
ATOM 714 O O . PRO A 1 89 ? -7.633 -5.893 8.873 1.00 91.81 89 PRO A O 1
ATOM 717 N N . ARG A 1 90 ? -9.795 -5.583 9.414 1.00 94.00 90 ARG A N 1
ATOM 718 C CA . ARG A 1 90 ? -10.264 -6.873 8.896 1.00 94.00 90 ARG A CA 1
ATOM 719 C C . ARG A 1 90 ? -11.047 -6.648 7.610 1.00 94.00 90 ARG A C 1
ATOM 721 O O . ARG A 1 90 ? -12.145 -6.088 7.689 1.00 94.00 90 ARG A O 1
ATOM 728 N N . PRO A 1 91 ? -10.519 -7.072 6.452 1.00 94.19 91 PRO A N 1
ATOM 729 C CA . PRO A 1 91 ? -11.252 -7.004 5.201 1.00 94.19 91 PRO A CA 1
ATOM 730 C C . PRO A 1 91 ? -12.479 -7.912 5.259 1.00 94.19 91 PRO A C 1
ATOM 732 O O . PRO A 1 91 ? -12.441 -9.001 5.829 1.00 94.19 91 PRO A O 1
ATOM 735 N N . PHE A 1 92 ? -13.572 -7.472 4.653 1.00 93.12 92 PHE A N 1
ATOM 736 C CA . PHE A 1 92 ? -14.764 -8.302 4.446 1.00 93.12 92 PHE A CA 1
ATOM 737 C C . PHE A 1 92 ? -15.280 -8.236 3.004 1.00 93.12 92 PHE A C 1
ATOM 739 O O . PHE A 1 92 ? -16.098 -9.059 2.601 1.00 93.12 92 PHE A O 1
ATOM 746 N N . PHE A 1 93 ? -14.762 -7.299 2.206 1.00 95.38 93 PHE A N 1
ATOM 747 C CA . PHE A 1 93 ? -14.864 -7.305 0.753 1.00 95.38 93 PHE A CA 1
ATOM 748 C C . PHE A 1 93 ? -13.572 -6.746 0.151 1.00 95.38 93 PHE A C 1
ATOM 750 O O . PHE A 1 93 ? -13.067 -5.726 0.618 1.00 95.38 93 PHE A O 1
ATOM 757 N N . ALA A 1 94 ? -13.060 -7.378 -0.903 1.00 94.75 94 ALA A N 1
ATOM 758 C CA . ALA A 1 94 ? -11.875 -6.907 -1.605 1.00 94.75 94 ALA A CA 1
ATOM 759 C C . ALA A 1 94 ? -11.957 -7.191 -3.108 1.00 94.75 94 ALA A C 1
ATOM 761 O O . ALA A 1 94 ? -12.477 -8.212 -3.553 1.00 94.75 94 ALA A O 1
ATOM 762 N N . SER A 1 95 ? -11.424 -6.257 -3.884 1.00 94.62 95 SER A N 1
ATOM 763 C CA . SER A 1 95 ? -11.207 -6.332 -5.324 1.00 94.62 95 SER A CA 1
ATOM 764 C C . SER A 1 95 ? -9.974 -5.496 -5.664 1.00 94.62 95 SER A C 1
ATOM 766 O O . SER A 1 95 ? -9.555 -4.663 -4.862 1.00 94.62 95 SER A O 1
ATOM 768 N N . ALA A 1 96 ? -9.447 -5.616 -6.882 1.00 90.69 96 ALA A N 1
ATOM 769 C CA . ALA A 1 96 ? -8.293 -4.821 -7.309 1.00 90.69 96 ALA A CA 1
ATOM 770 C C . ALA A 1 96 ? -8.473 -3.292 -7.150 1.00 90.69 96 ALA A C 1
ATOM 772 O O . ALA A 1 96 ? -7.482 -2.572 -7.034 1.00 90.69 96 ALA A O 1
ATOM 773 N N . ALA A 1 97 ? -9.711 -2.778 -7.156 1.00 90.94 97 ALA A N 1
ATOM 774 C CA . ALA A 1 97 ? -10.001 -1.342 -7.105 1.00 90.94 97 ALA A CA 1
ATOM 775 C C . ALA A 1 97 ? -10.664 -0.862 -5.806 1.00 90.94 97 ALA A C 1
ATOM 777 O O . ALA A 1 97 ? -10.719 0.346 -5.583 1.00 90.94 97 ALA A O 1
ATOM 778 N N . VAL A 1 98 ? -11.177 -1.763 -4.967 1.00 93.50 98 VAL A N 1
ATOM 779 C CA . VAL A 1 98 ? -11.901 -1.407 -3.736 1.00 93.50 98 VAL A CA 1
ATOM 780 C C . VAL A 1 98 ? -11.621 -2.438 -2.654 1.00 93.50 98 VAL A C 1
ATOM 782 O O . VAL A 1 98 ? -11.758 -3.633 -2.913 1.00 93.50 98 VAL A O 1
ATOM 785 N N . ILE A 1 99 ? -11.335 -1.971 -1.441 1.00 94.31 99 ILE A N 1
ATOM 786 C CA . ILE A 1 99 ? -11.329 -2.780 -0.216 1.00 94.31 99 ILE A CA 1
ATOM 787 C C . ILE A 1 99 ? -12.286 -2.160 0.805 1.00 94.31 99 ILE A C 1
ATOM 789 O O . ILE A 1 99 ? -12.331 -0.938 0.981 1.00 94.31 99 ILE A O 1
ATOM 793 N N . MET A 1 100 ? -13.073 -3.020 1.448 1.00 95.44 100 MET A N 1
ATOM 794 C CA . MET A 1 100 ? -13.942 -2.679 2.565 1.00 95.44 100 MET A CA 1
ATOM 795 C C . MET A 1 100 ? -13.499 -3.458 3.802 1.00 95.44 100 MET A C 1
ATOM 797 O O . MET A 1 100 ? -13.409 -4.689 3.769 1.00 95.44 100 MET A O 1
ATOM 801 N N . GLU A 1 101 ? -13.206 -2.732 4.876 1.00 93.69 101 GLU A N 1
ATOM 802 C CA . GLU A 1 101 ? -12.565 -3.266 6.079 1.00 93.69 101 GLU A CA 1
ATOM 803 C C . GLU A 1 101 ? -13.097 -2.616 7.363 1.00 93.69 101 GLU A C 1
ATOM 805 O O . GLU A 1 101 ? -13.812 -1.606 7.326 1.00 93.69 101 GLU A O 1
ATOM 810 N N . THR A 1 102 ? -12.803 -3.221 8.518 1.00 91.94 102 THR A N 1
ATOM 811 C CA . THR A 1 102 ? -13.189 -2.649 9.815 1.00 91.94 102 THR A CA 1
ATOM 812 C C . THR A 1 102 ? -12.569 -1.270 10.005 1.00 91.94 102 THR A C 1
ATOM 814 O O . THR A 1 102 ? -11.408 -1.035 9.674 1.00 91.94 102 THR A O 1
ATOM 817 N N . PHE A 1 103 ? -13.351 -0.339 10.549 1.00 88.94 103 PHE A N 1
ATOM 818 C CA . PHE A 1 103 ? -12.821 0.961 10.931 1.00 88.94 103 PHE A CA 1
ATOM 819 C C . PHE A 1 103 ? -12.094 0.854 12.277 1.00 88.94 103 PHE A C 1
ATOM 821 O O . PHE A 1 103 ? -12.721 0.607 13.307 1.00 88.94 103 PHE A O 1
ATOM 828 N N . GLU A 1 104 ? -10.780 1.076 12.272 1.00 84.12 104 GLU A N 1
ATOM 829 C CA . GLU A 1 104 ? -9.963 1.121 13.484 1.00 84.12 104 GLU A CA 1
ATOM 830 C C . GLU A 1 104 ? -9.715 2.576 13.893 1.00 84.12 104 GLU A C 1
ATOM 832 O O . GLU A 1 104 ? -9.167 3.368 13.128 1.00 84.12 104 GLU A O 1
ATOM 837 N N . GLN A 1 105 ? -10.107 2.946 15.112 1.00 80.69 105 GLN A N 1
ATOM 838 C CA . GLN A 1 105 ? -9.853 4.284 15.642 1.00 80.69 105 GLN A CA 1
ATOM 839 C C . GLN A 1 105 ? -8.465 4.345 16.292 1.00 80.69 105 GLN A C 1
ATOM 841 O O . GLN A 1 105 ? -8.134 3.516 17.142 1.00 80.69 105 GLN A O 1
ATOM 846 N N . GLY A 1 106 ? -7.663 5.347 15.932 1.00 77.44 106 GLY A N 1
ATOM 847 C CA . GLY A 1 106 ? -6.318 5.531 16.472 1.00 77.44 106 GLY A CA 1
ATOM 848 C C . GLY A 1 106 ? -5.749 6.916 16.176 1.00 77.44 106 GLY A C 1
ATOM 849 O O . GLY A 1 106 ? -6.381 7.724 15.498 1.00 77.44 106 GLY A O 1
ATOM 850 N N . LYS A 1 107 ? -4.555 7.184 16.711 1.00 74.81 107 LYS A N 1
ATOM 851 C CA . LYS A 1 107 ? -3.757 8.375 16.387 1.00 74.81 107 LYS A CA 1
ATOM 852 C C . LYS A 1 107 ? -2.655 8.014 15.396 1.00 74.81 107 LYS A C 1
ATOM 854 O O . LYS A 1 107 ? -2.199 6.865 15.366 1.00 74.81 107 LYS A O 1
ATOM 859 N N . ILE A 1 108 ? -2.227 8.997 14.610 1.00 76.81 108 ILE A N 1
ATOM 860 C CA . ILE A 1 108 ? -1.094 8.843 13.698 1.00 76.81 108 ILE A CA 1
ATOM 861 C C . ILE A 1 108 ? 0.181 8.705 14.536 1.00 76.81 108 ILE A C 1
ATOM 863 O O . ILE A 1 108 ? 0.388 9.448 15.496 1.00 76.81 108 ILE A O 1
ATOM 867 N N . CYS A 1 109 ? 1.044 7.757 14.171 1.00 73.81 109 CYS A N 1
ATOM 868 C CA . CYS A 1 109 ? 2.283 7.488 14.904 1.00 73.81 109 CYS A CA 1
ATOM 869 C C . CYS A 1 109 ? 3.173 8.738 15.060 1.00 73.81 109 CYS A C 1
ATOM 871 O O . CYS A 1 109 ? 3.731 8.953 16.129 1.00 73.81 109 CYS A O 1
ATOM 873 N N . THR A 1 110 ? 3.253 9.602 14.042 1.00 74.62 110 THR A N 1
ATOM 874 C CA . THR A 1 110 ? 4.048 10.842 14.097 1.00 74.62 110 THR A CA 1
ATOM 875 C C . THR A 1 110 ? 3.530 11.822 15.145 1.00 74.62 110 THR A C 1
ATOM 877 O O . THR A 1 110 ? 4.319 12.360 15.903 1.00 74.62 110 THR A O 1
ATOM 880 N N . GLU A 1 111 ? 2.212 12.003 15.265 1.00 77.19 111 GLU A N 1
ATOM 881 C CA . GLU A 1 111 ? 1.631 12.871 16.302 1.00 77.19 111 GLU A CA 1
ATOM 882 C C . GLU A 1 111 ? 1.924 12.341 17.707 1.00 77.19 111 GLU A C 1
ATOM 884 O O . GLU A 1 111 ? 2.160 13.102 18.649 1.00 77.19 111 GLU A O 1
ATOM 889 N N . VAL A 1 112 ? 1.890 11.017 17.850 1.00 78.00 112 VAL A N 1
ATOM 890 C CA . VAL A 1 112 ? 2.221 10.336 19.097 1.00 78.00 112 VAL A CA 1
ATOM 891 C C . VAL A 1 112 ? 3.705 10.517 19.418 1.00 78.00 112 VAL A C 1
ATOM 893 O O . VAL A 1 112 ? 4.027 10.894 20.542 1.00 78.00 112 VAL A O 1
ATOM 896 N N . MET A 1 113 ? 4.592 10.325 18.440 1.00 76.75 113 MET A N 1
ATOM 897 C CA . MET A 1 113 ? 6.037 10.505 18.594 1.00 76.75 113 MET A CA 1
ATOM 898 C C . MET A 1 113 ? 6.399 11.954 18.943 1.00 76.75 113 MET A C 1
ATOM 900 O O . MET A 1 113 ? 7.077 12.184 19.937 1.00 76.75 113 MET A O 1
ATOM 904 N N . ASP A 1 114 ? 5.846 12.936 18.227 1.00 82.12 114 ASP A N 1
ATOM 905 C CA . ASP A 1 114 ? 6.027 14.361 18.529 1.00 82.12 114 ASP A CA 1
ATOM 906 C C . ASP A 1 114 ? 5.576 14.699 19.957 1.00 82.12 114 ASP A C 1
ATOM 908 O O . ASP A 1 114 ? 6.163 15.547 20.634 1.00 82.12 114 ASP A O 1
ATOM 912 N N . SER A 1 115 ? 4.506 14.051 20.428 1.00 77.50 115 SER A N 1
ATOM 913 C CA . SER A 1 115 ? 4.025 14.220 21.800 1.00 77.50 115 SER A CA 1
ATOM 914 C C . SER A 1 115 ? 5.023 13.658 22.814 1.00 77.50 115 SER A C 1
ATOM 916 O O . SER A 1 115 ? 5.245 14.288 23.847 1.00 77.50 115 SER A O 1
ATOM 918 N N . TYR A 1 116 ? 5.653 12.517 22.518 1.00 80.00 116 TYR A N 1
ATOM 919 C CA . TYR A 1 116 ? 6.721 11.961 23.351 1.00 80.00 116 TYR A CA 1
ATOM 920 C C . TYR A 1 116 ? 7.956 12.854 23.381 1.00 80.00 116 TYR A C 1
ATOM 922 O O . TYR A 1 116 ? 8.448 13.139 24.470 1.00 80.00 116 TYR A O 1
ATOM 930 N N . ASP A 1 117 ? 8.412 13.356 22.234 1.00 82.12 117 ASP A N 1
ATOM 931 C CA . ASP A 1 117 ? 9.594 14.222 22.158 1.00 82.12 117 ASP A CA 1
ATOM 932 C C . ASP A 1 117 ? 9.402 15.508 22.972 1.00 82.12 117 ASP A C 1
ATOM 934 O O . ASP A 1 117 ? 10.295 15.934 23.708 1.00 82.12 117 ASP A O 1
ATOM 938 N N . ARG A 1 118 ? 8.201 16.102 22.924 1.00 79.56 118 ARG A N 1
ATOM 939 C CA . ARG A 1 118 ? 7.859 17.277 23.745 1.00 79.56 118 ARG A CA 1
ATOM 940 C C . ARG A 1 118 ? 7.838 16.961 25.236 1.00 79.56 118 ARG A C 1
ATOM 942 O O . ARG A 1 118 ? 8.313 17.773 26.026 1.00 79.56 118 ARG A O 1
ATOM 949 N N . LEU A 1 119 ? 7.289 15.811 25.630 1.00 81.62 119 LEU A N 1
ATOM 950 C CA . LEU A 1 119 ? 7.274 15.382 27.032 1.00 81.62 119 LEU A CA 1
ATOM 951 C C . LEU A 1 119 ? 8.693 15.108 27.543 1.00 81.62 119 LEU A C 1
ATOM 953 O O . LEU A 1 119 ? 9.036 15.542 28.642 1.00 81.62 119 LEU A O 1
ATOM 957 N N . ALA A 1 120 ? 9.529 14.461 26.730 1.00 78.00 120 ALA A N 1
ATOM 958 C CA . ALA A 1 120 ? 10.933 14.227 27.038 1.00 78.00 120 ALA A CA 1
ATOM 959 C C . ALA A 1 120 ? 11.683 15.559 27.217 1.00 78.00 120 ALA A C 1
ATOM 961 O O . ALA A 1 120 ? 12.323 15.765 28.249 1.00 78.00 120 ALA A O 1
ATOM 962 N N . ALA A 1 121 ? 11.521 16.508 26.289 1.00 78.81 121 ALA A N 1
ATOM 963 C CA . ALA A 1 121 ? 12.125 17.838 26.380 1.00 78.81 121 ALA A CA 1
ATOM 964 C C . ALA A 1 121 ? 11.647 18.631 27.611 1.00 78.81 121 ALA A C 1
ATOM 966 O O . ALA A 1 121 ? 12.460 19.242 28.305 1.00 78.81 121 ALA A O 1
ATOM 967 N N . ALA A 1 122 ? 10.347 18.582 27.923 1.00 78.56 122 ALA A N 1
ATOM 968 C CA . ALA A 1 122 ? 9.784 19.230 29.105 1.00 78.56 122 ALA A CA 1
ATOM 969 C C . ALA A 1 122 ? 10.360 18.634 30.400 1.00 78.56 122 ALA A C 1
ATOM 971 O O . ALA A 1 122 ? 10.800 19.377 31.277 1.00 78.56 122 ALA A O 1
ATOM 972 N N . SER A 1 123 ? 10.445 17.304 30.489 1.00 75.88 123 SER A N 1
ATOM 973 C CA . SER A 1 123 ? 11.017 16.621 31.654 1.00 75.88 123 SER A CA 1
ATOM 974 C C . SER A 1 123 ? 12.505 16.941 31.853 1.00 75.88 123 SER A C 1
ATOM 976 O O . SER A 1 123 ? 12.927 17.210 32.976 1.00 75.88 123 SER A O 1
ATOM 978 N N . ALA A 1 124 ? 13.276 17.047 30.766 1.00 71.50 124 ALA A N 1
ATOM 979 C CA . ALA A 1 124 ? 14.670 17.480 30.809 1.00 71.50 124 ALA A CA 1
ATOM 980 C C . ALA A 1 124 ? 14.815 18.946 31.264 1.00 71.50 124 ALA A C 1
ATOM 982 O O . ALA A 1 124 ? 15.694 19.259 32.069 1.00 71.50 124 ALA A O 1
ATOM 983 N N . SER A 1 125 ? 13.934 19.845 30.804 1.00 63.94 125 SER A N 1
ATOM 984 C CA . SER A 1 125 ? 13.943 21.248 31.243 1.00 63.94 125 SER A CA 1
ATOM 985 C C . SER A 1 125 ? 13.582 21.409 32.724 1.00 63.94 125 SER A C 1
ATOM 987 O O . SER A 1 125 ? 14.288 22.125 33.433 1.00 63.94 125 SER A O 1
ATOM 989 N N . SER A 1 126 ? 12.588 20.672 33.235 1.00 60.72 126 SER A N 1
ATOM 990 C CA . SER A 1 126 ? 12.237 20.691 34.661 1.00 60.72 126 SER A CA 1
ATOM 991 C C . SER A 1 126 ? 13.344 20.109 35.548 1.00 60.72 126 SER A C 1
ATOM 993 O O . SER A 1 126 ? 13.625 20.669 36.605 1.00 60.72 126 SER A O 1
ATOM 995 N N . SER A 1 127 ? 14.049 19.056 35.114 1.00 55.84 127 SER A N 1
ATOM 996 C CA . SER A 1 127 ? 15.236 18.557 35.831 1.00 55.84 127 SER A CA 1
ATOM 997 C C . SER A 1 127 ? 16.379 19.580 35.873 1.00 55.84 127 SER A C 1
ATOM 999 O O . SER A 1 127 ? 17.114 19.636 36.856 1.00 55.84 127 SER A O 1
ATOM 1001 N N . SER A 1 128 ? 16.515 20.426 34.846 1.00 53.41 128 SER A N 1
ATOM 1002 C CA . SER A 1 128 ? 17.555 21.466 34.783 1.00 53.41 128 SER A CA 1
ATOM 1003 C C . SER A 1 128 ? 17.279 22.690 35.672 1.00 53.41 128 SER A C 1
ATOM 1005 O O . SER A 1 128 ? 18.220 23.372 36.088 1.00 53.41 128 SER A O 1
ATOM 1007 N N . GLU A 1 129 ? 16.007 22.961 35.983 1.00 50.91 129 GLU A N 1
ATOM 1008 C CA . GLU A 1 129 ? 15.602 23.996 36.940 1.00 50.91 129 GLU A CA 1
ATOM 1009 C C . GLU A 1 129 ? 15.732 23.499 38.385 1.00 50.91 129 GLU A C 1
ATOM 1011 O O . GLU A 1 129 ? 16.271 24.219 39.223 1.00 50.91 129 GLU A O 1
ATOM 1016 N N . VAL A 1 130 ? 15.348 22.247 38.669 1.00 50.12 130 VAL A N 1
ATOM 1017 C CA . VAL A 1 130 ? 15.514 21.639 40.004 1.00 50.12 130 VAL A CA 1
ATOM 1018 C C . VAL A 1 130 ? 16.998 21.501 40.375 1.00 50.12 130 VAL A C 1
ATOM 1020 O O . VAL A 1 130 ? 17.391 21.900 41.469 1.00 50.12 130 VAL A O 1
ATOM 1023 N N . ALA A 1 131 ? 17.861 21.088 39.438 1.00 47.56 131 ALA A N 1
ATOM 1024 C CA . ALA A 1 131 ? 19.310 21.012 39.667 1.00 47.56 131 ALA A CA 1
ATOM 1025 C C . ALA A 1 131 ? 19.985 22.384 39.890 1.00 47.56 131 ALA A C 1
ATOM 1027 O O . ALA A 1 131 ? 21.078 22.464 40.451 1.00 47.56 131 ALA A O 1
ATOM 1028 N N . ARG A 1 132 ? 19.363 23.493 39.459 1.00 44.59 132 ARG A N 1
ATOM 1029 C CA . ARG A 1 132 ? 19.852 24.850 39.764 1.00 44.59 132 ARG A CA 1
ATOM 1030 C C . ARG A 1 132 ? 19.450 25.330 41.158 1.00 44.59 132 ARG A C 1
ATOM 1032 O O . ARG A 1 132 ? 20.147 26.184 41.697 1.00 44.59 132 ARG A O 1
ATOM 1039 N N . VAL A 1 133 ? 18.379 24.787 41.738 1.00 49.31 133 VAL A N 1
ATOM 1040 C CA . VAL A 1 133 ? 17.932 25.119 43.101 1.00 49.31 133 VAL A CA 1
ATOM 1041 C C . VAL A 1 133 ? 18.752 24.371 44.164 1.00 49.31 133 VAL A C 1
ATOM 1043 O O . VAL A 1 133 ? 18.947 24.905 45.250 1.00 49.31 133 VAL A O 1
ATOM 1046 N N . GLU A 1 134 ? 19.316 23.201 43.844 1.00 46.19 134 GLU A N 1
ATOM 1047 C CA . GLU A 1 134 ? 20.098 22.375 44.788 1.00 46.19 134 GLU A CA 1
ATOM 1048 C C . GLU A 1 134 ? 21.618 22.637 44.797 1.00 46.19 134 GLU A C 1
ATOM 1050 O O . GLU A 1 134 ? 22.360 21.952 45.496 1.00 46.19 134 GLU A O 1
ATOM 1055 N N . ASN A 1 135 ? 22.123 23.661 44.098 1.00 4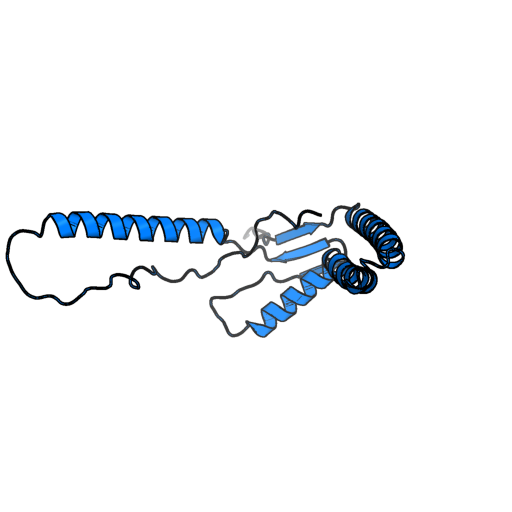3.19 135 ASN A N 1
ATOM 1056 C CA . ASN A 1 135 ? 23.529 24.075 44.234 1.00 43.19 135 ASN A CA 1
ATOM 1057 C C . ASN A 1 135 ? 23.726 25.003 45.443 1.00 43.19 135 ASN A C 1
ATOM 1059 O O . ASN A 1 135 ? 24.050 26.184 45.321 1.00 43.19 135 ASN A O 1
ATOM 1063 N N . GLY A 1 136 ? 23.537 24.428 46.624 1.00 46.47 136 GLY A N 1
ATOM 1064 C CA . GLY A 1 136 ? 23.909 24.993 47.908 1.00 46.47 136 GLY A CA 1
ATOM 1065 C C . GLY A 1 136 ? 24.078 23.854 48.901 1.00 46.47 136 GLY A C 1
ATOM 1066 O O . GLY A 1 136 ? 23.100 23.512 49.549 1.00 46.47 136 GLY A O 1
ATOM 1067 N N . ASP A 1 137 ? 25.312 23.333 48.987 1.00 40.16 137 ASP A N 1
ATOM 1068 C CA . ASP A 1 137 ? 25.832 22.290 49.902 1.00 40.16 137 ASP A CA 1
ATOM 1069 C C . ASP A 1 137 ? 26.237 20.956 49.226 1.00 40.16 137 ASP A C 1
ATOM 1071 O O . ASP A 1 137 ? 25.429 20.080 48.951 1.00 40.16 137 ASP A O 1
ATOM 1075 N N . GLY A 1 138 ? 27.544 20.840 48.956 1.00 45.72 138 GLY A N 1
ATOM 1076 C CA . GLY A 1 138 ? 28.382 19.730 49.429 1.00 45.72 138 GLY A CA 1
ATOM 1077 C C . GLY A 1 138 ? 28.020 18.262 49.147 1.00 45.72 138 GLY A C 1
ATOM 1078 O O . GLY A 1 138 ? 27.332 17.608 49.917 1.00 45.72 138 GLY A O 1
ATOM 1079 N N . SER A 1 139 ? 28.822 17.684 48.245 1.00 40.12 139 SER A N 1
ATOM 1080 C CA . SER A 1 139 ? 29.446 16.344 48.319 1.00 40.12 139 SER A CA 1
ATOM 1081 C C . SER A 1 139 ? 28.722 15.087 47.794 1.00 40.12 139 SER A C 1
ATOM 1083 O O . SER A 1 139 ? 27.567 14.806 48.077 1.00 40.12 139 SER A O 1
ATOM 1085 N N . ASN A 1 140 ? 29.559 14.291 47.110 1.00 35.91 140 ASN A N 1
ATOM 1086 C CA . ASN A 1 140 ? 29.440 12.920 46.603 1.00 35.91 140 ASN A CA 1
ATOM 1087 C C . ASN A 1 140 ? 28.550 12.662 45.382 1.00 35.91 140 ASN A C 1
ATOM 1089 O O . ASN A 1 140 ? 27.327 12.668 45.428 1.00 35.91 140 ASN A O 1
ATOM 1093 N N . GLY A 1 141 ? 29.247 12.379 44.277 1.00 46.72 141 GLY A N 1
ATOM 1094 C CA . GLY A 1 141 ? 28.671 11.942 43.023 1.00 46.72 141 GLY A CA 1
ATOM 1095 C C . GLY A 1 141 ? 28.228 10.488 43.073 1.00 46.72 141 GLY A C 1
ATOM 1096 O O . GLY A 1 141 ? 29.020 9.610 43.391 1.00 46.72 141 GLY A O 1
ATOM 1097 N N . ASP A 1 142 ? 26.987 10.288 42.656 1.00 37.19 142 ASP A N 1
ATOM 1098 C CA . ASP A 1 142 ? 26.582 9.183 41.805 1.00 37.19 142 ASP A CA 1
ATOM 1099 C C . ASP A 1 142 ? 25.903 9.823 40.587 1.00 37.19 142 ASP A C 1
ATOM 1101 O O . ASP A 1 142 ? 24.987 10.639 40.713 1.00 37.19 142 ASP A O 1
ATOM 1105 N N . GLU A 1 143 ? 26.419 9.533 39.395 1.00 40.69 143 GLU A N 1
ATOM 1106 C CA . GLU A 1 143 ? 25.931 10.073 38.128 1.00 40.69 143 GLU A CA 1
ATOM 1107 C C . GLU A 1 143 ? 24.530 9.509 37.838 1.00 40.69 143 GLU A C 1
ATOM 1109 O O . GLU A 1 143 ? 24.354 8.384 37.372 1.00 40.69 143 GLU A O 1
ATOM 1114 N N . TYR A 1 144 ? 23.499 10.284 38.172 1.00 42.31 144 TYR A N 1
ATOM 1115 C CA . TYR A 1 144 ? 22.118 9.978 37.823 1.00 42.31 144 TYR A CA 1
ATOM 1116 C C . TYR A 1 144 ? 21.933 10.167 36.310 1.00 42.31 144 TYR A C 1
ATOM 1118 O O . TYR A 1 144 ? 22.038 11.285 35.810 1.00 42.31 144 TYR A O 1
ATOM 1126 N N . HIS A 1 145 ? 21.650 9.089 35.572 1.00 38.75 145 HIS A N 1
ATOM 1127 C CA . HIS A 1 145 ? 21.264 9.135 34.156 1.00 38.75 145 HIS A CA 1
ATOM 1128 C C . HIS A 1 145 ? 19.726 9.072 34.018 1.00 38.75 145 HIS A C 1
ATOM 1130 O O . HIS A 1 145 ? 19.158 7.974 34.024 1.00 38.75 145 HIS A O 1
ATOM 1136 N N . PRO A 1 146 ? 19.007 10.202 33.843 1.00 41.84 146 PRO A N 1
ATOM 1137 C CA . PRO A 1 146 ? 17.556 10.216 33.692 1.00 41.84 146 PRO A CA 1
ATOM 1138 C C . PRO A 1 146 ? 17.187 9.975 32.224 1.00 41.84 146 PRO A C 1
ATOM 1140 O O . PRO A 1 146 ? 16.706 10.864 31.533 1.00 41.84 146 PRO A O 1
ATOM 1143 N N . GLY A 1 147 ? 17.488 8.784 31.704 1.00 40.31 147 GLY A N 1
ATOM 1144 C CA . GLY A 1 147 ? 17.262 8.466 30.287 1.00 40.31 147 GLY A CA 1
ATOM 1145 C C . GLY A 1 147 ? 16.034 7.602 30.001 1.00 40.31 147 GLY A C 1
ATOM 1146 O O . GLY A 1 147 ? 15.560 7.569 28.871 1.00 40.31 147 GLY A O 1
ATOM 1147 N N . HIS A 1 148 ? 15.517 6.872 30.995 1.00 41.94 148 HIS A N 1
ATOM 1148 C CA . HIS A 1 148 ? 14.658 5.710 30.719 1.00 41.94 148 HIS A CA 1
ATOM 1149 C C . HIS A 1 148 ? 13.307 5.692 31.443 1.00 41.94 148 HIS A C 1
ATOM 1151 O O . HIS A 1 148 ? 12.573 4.713 31.318 1.00 41.94 148 HIS A O 1
ATOM 1157 N N . GLN A 1 149 ? 12.935 6.749 32.172 1.00 46.72 149 GLN A N 1
ATOM 1158 C CA . GLN A 1 149 ? 11.765 6.704 33.057 1.00 46.72 149 GLN A CA 1
ATOM 1159 C C . GLN A 1 149 ? 10.728 7.791 32.771 1.00 46.72 149 GLN A C 1
ATOM 1161 O O . GLN A 1 149 ? 10.340 8.556 33.643 1.00 46.72 149 GLN A O 1
ATOM 1166 N N . ALA A 1 150 ? 10.233 7.814 31.536 1.00 46.25 150 ALA A N 1
ATOM 1167 C CA . ALA A 1 150 ? 8.967 8.460 31.203 1.00 46.25 150 ALA A CA 1
ATOM 1168 C C . ALA A 1 150 ? 8.317 7.773 29.995 1.00 46.25 150 ALA A C 1
ATOM 1170 O O . ALA A 1 150 ? 8.063 8.396 28.970 1.00 46.25 150 ALA A O 1
ATOM 1171 N N . VAL A 1 151 ? 8.036 6.472 30.101 1.00 45.03 151 VAL A N 1
ATOM 1172 C CA . VAL A 1 151 ? 7.075 5.834 29.191 1.00 45.03 151 VAL A CA 1
ATOM 1173 C C . VAL A 1 151 ? 5.742 5.721 29.936 1.00 45.03 151 VAL A C 1
ATOM 1175 O O . VAL A 1 151 ? 5.527 4.735 30.643 1.00 45.03 151 VAL A O 1
ATOM 1178 N N . PRO A 1 152 ? 4.842 6.722 29.868 1.00 45.25 152 PRO A N 1
ATOM 1179 C CA . PRO A 1 152 ? 3.488 6.530 30.361 1.00 45.25 152 PRO A CA 1
ATOM 1180 C C . PRO A 1 152 ? 2.786 5.447 29.519 1.00 45.25 152 PRO A C 1
ATOM 1182 O O . PRO A 1 152 ? 2.695 5.570 28.301 1.00 45.25 152 PRO A O 1
ATOM 1185 N N . VAL A 1 153 ? 2.380 4.385 30.230 1.00 43.81 153 VAL A N 1
ATOM 1186 C CA . VAL A 1 153 ? 1.310 3.366 30.060 1.00 43.81 153 VAL A CA 1
ATOM 1187 C C . VAL A 1 153 ? 0.508 3.277 28.734 1.00 43.81 153 VAL A C 1
ATOM 1189 O O . VAL A 1 153 ? 0.278 4.257 28.036 1.00 43.81 153 VAL A O 1
ATOM 1192 N N . PRO A 1 154 ? -0.020 2.074 28.426 1.00 43.31 154 PRO A N 1
ATOM 1193 C CA . PRO A 1 154 ? 0.115 1.376 27.151 1.00 43.31 154 PRO A CA 1
ATOM 1194 C C . PRO A 1 154 ? -0.626 2.064 25.993 1.00 43.31 154 PRO A C 1
ATOM 1196 O O . PRO A 1 154 ? -1.850 2.219 26.008 1.00 43.31 154 PRO A O 1
ATOM 1199 N N . LEU A 1 155 ? 0.106 2.404 24.931 1.00 45.81 155 LEU A N 1
ATOM 1200 C CA . LEU A 1 155 ? -0.482 2.808 23.654 1.00 45.81 155 LEU A CA 1
ATOM 1201 C C . LEU A 1 155 ? -1.060 1.585 22.950 1.00 45.81 155 LEU A C 1
ATOM 1203 O O . LEU A 1 155 ? -0.398 0.937 22.148 1.00 45.81 155 LEU A O 1
ATOM 1207 N N . ALA A 1 156 ? -2.309 1.265 23.270 1.00 47.19 156 ALA A N 1
ATOM 1208 C CA . ALA A 1 156 ? -2.935 0.049 22.777 1.00 47.19 156 ALA A CA 1
ATOM 1209 C C . ALA A 1 156 ? -3.145 0.039 21.254 1.00 47.19 156 ALA A C 1
ATOM 1211 O O . ALA A 1 156 ? -3.340 -1.041 20.708 1.00 47.19 156 ALA A O 1
ATOM 1212 N N . LYS A 1 157 ? -3.175 1.194 20.563 1.00 50.38 157 LYS A N 1
ATOM 1213 C CA . LYS A 1 157 ? -3.477 1.271 19.119 1.00 50.38 157 LYS A CA 1
ATOM 1214 C C . LYS A 1 157 ? -2.918 2.548 18.483 1.00 50.38 157 LYS A C 1
ATOM 1216 O O . LYS A 1 157 ? -3.392 3.645 18.779 1.00 50.38 157 LYS A O 1
ATOM 1221 N N . PHE A 1 158 ? -1.957 2.417 17.577 1.00 45.19 158 PHE A N 1
ATOM 1222 C CA . PHE A 1 158 ? -1.533 3.489 16.672 1.00 45.19 158 PHE A CA 1
ATOM 1223 C C . PHE A 1 158 ? -1.671 3.007 15.230 1.00 45.19 158 PHE A C 1
ATOM 1225 O O . PHE A 1 158 ? -1.466 1.830 14.938 1.00 45.19 158 PHE A O 1
ATOM 1232 N N . ILE A 1 159 ? -2.048 3.916 14.333 1.00 51.19 159 ILE A N 1
ATOM 1233 C CA . ILE A 1 159 ? -2.163 3.606 12.909 1.00 51.19 159 ILE A CA 1
ATOM 1234 C C . ILE A 1 159 ? -0.844 4.006 12.258 1.00 51.19 159 ILE A C 1
ATOM 1236 O O . ILE A 1 159 ? -0.441 5.172 12.284 1.00 51.19 159 ILE A O 1
ATOM 1240 N N . VAL A 1 160 ? -0.154 3.023 11.682 1.00 43.97 160 VAL A N 1
ATOM 1241 C CA . VAL A 1 160 ? 1.000 3.267 10.814 1.00 43.97 160 VAL A CA 1
ATOM 1242 C C . VAL A 1 160 ? 0.450 3.641 9.446 1.00 43.97 160 VAL A C 1
ATOM 1244 O O . VAL A 1 160 ? 0.198 2.796 8.595 1.00 43.97 160 VAL A O 1
ATOM 1247 N N . GLY A 1 161 ? 0.179 4.927 9.276 1.00 43.25 161 GLY A N 1
ATOM 1248 C CA . GLY A 1 161 ? -0.282 5.481 8.018 1.00 43.25 161 GLY A CA 1
ATOM 1249 C C . GLY A 1 161 ? -0.574 6.960 8.175 1.00 43.25 161 GLY A C 1
ATOM 1250 O O . GLY A 1 161 ? -1.493 7.342 8.894 1.00 43.25 161 GLY A O 1
ATOM 1251 N N . ASN A 1 162 ? 0.178 7.795 7.464 1.00 32.66 162 ASN A N 1
ATOM 1252 C CA . ASN A 1 162 ? -0.403 9.044 7.006 1.00 32.66 162 ASN A CA 1
ATOM 1253 C C . ASN A 1 162 ? -1.361 8.659 5.879 1.00 32.66 162 ASN A C 1
ATOM 1255 O O . ASN A 1 162 ? -0.960 7.959 4.955 1.00 32.66 162 ASN A O 1
ATOM 1259 N N . GLY A 1 163 ? -2.600 9.153 5.901 1.00 38.69 163 GLY A N 1
ATOM 1260 C CA . GLY A 1 163 ? -3.530 9.074 4.762 1.00 38.69 163 GLY A CA 1
ATOM 1261 C C . GLY A 1 163 ? -3.004 9.719 3.466 1.00 38.69 163 GLY A C 1
ATOM 1262 O O . GLY A 1 163 ? -3.718 9.783 2.471 1.00 38.69 163 GLY A O 1
ATOM 1263 N N . LEU A 1 164 ? -1.749 10.171 3.452 1.00 33.88 164 LEU A N 1
ATOM 1264 C CA . LEU A 1 164 ? -0.922 10.322 2.267 1.00 33.88 164 LEU A CA 1
ATOM 1265 C C . LEU A 1 164 ? -0.485 8.936 1.796 1.00 33.88 164 LEU A C 1
ATOM 1267 O O . LEU A 1 164 ? 0.637 8.482 2.017 1.00 33.88 164 LEU A O 1
ATOM 1271 N N . SER A 1 165 ? -1.444 8.292 1.135 1.00 34.00 165 SER A N 1
ATOM 1272 C CA . SER A 1 165 ? -1.214 7.471 -0.044 1.00 34.00 165 SER A CA 1
ATOM 1273 C C . SER A 1 165 ? 0.122 7.847 -0.679 1.00 34.00 165 SER A C 1
ATOM 1275 O O . SER A 1 165 ? 0.333 9.020 -0.994 1.00 34.00 165 SER A O 1
ATOM 1277 N N . LEU A 1 166 ? 0.997 6.850 -0.814 1.00 27.62 166 LEU A N 1
ATOM 1278 C CA . LEU A 1 166 ? 2.146 6.839 -1.709 1.00 27.62 166 LEU A CA 1
ATOM 1279 C C . LEU A 1 166 ? 1.889 7.818 -2.869 1.00 27.62 166 LEU A C 1
ATOM 1281 O O . LEU A 1 166 ? 0.998 7.584 -3.692 1.00 27.62 166 LEU A O 1
ATOM 1285 N N . TYR A 1 167 ? 2.569 8.967 -2.866 1.00 25.69 167 TYR A N 1
ATOM 1286 C CA . TYR A 1 167 ? 2.644 9.763 -4.080 1.00 25.69 167 TYR A CA 1
ATOM 1287 C C . TYR A 1 167 ? 3.362 8.884 -5.100 1.00 25.69 167 TYR A C 1
ATOM 1289 O O . TYR A 1 167 ? 4.441 8.386 -4.788 1.00 25.69 167 TYR A O 1
ATOM 1297 N N . LEU A 1 168 ? 2.664 8.671 -6.221 1.00 33.84 168 LEU A N 1
ATOM 1298 C CA . LEU A 1 168 ? 3.156 8.380 -7.573 1.00 33.84 168 LEU A CA 1
ATOM 1299 C C . LEU A 1 168 ? 4.619 7.922 -7.662 1.00 33.84 168 LEU A C 1
ATOM 1301 O O . LEU A 1 168 ? 5.509 8.769 -7.423 1.00 33.84 168 LEU A O 1
#

Radius of gyration: 26.18 Å; chains: 1; bounding box: 73×39×75 Å

InterPro domains:
  IPR004147 ABC1 atypical kinase-like domain [PF03109] (8-90)
  IPR052402 ADCK protein kinase [PTHR45890] (8-123)

pLDDT: mean 72.31, std 19.92, range [25.69, 95.44]

Foldseek 3Di:
DDDDDPDDADKDKAFQDPCLVVVLVVVLVVQQVVLVVQCVDPVRVVVVSNVVSVVVSVVSVCLQFVQSVQVVQVVVCVVCVVPQLDHGWHWPDGTRGMTMTHDDDAAAVVVVVVVVVVVVVVVVVVVVVVVVVPPPDDDDDDDDDPDPPDDPDDRSDHDHDDPPDPDD

Sequence (168 aa):
GREGKGGGTLVAVKVRHPRVSRLIELDFRLMTSLADIADRLPGLSWLRVRSSVEQFSHTMAAQAHLDVEAHHLEVLNYNFRRWRDVGFPRPFFASAAVIMETFEQGKICTEVMDSYDRLAAASASSSSEVARVENGDGSNGDEYHPGHQAVPVPLAKFIVGNGLSLYL

Secondary structure (DSSP, 8-state):
-------PPPEEEEE--TTHHHHHHHHHHHHHHHHHHHHTSTTTGGG-HHHHHHHHHHHHHHHT-HHHHHHHHHHHHHHTTT-TT-----EEEEETTEEEEE----EEHHHHHHHHHHHHHHHHHHHHHHHHHS-SS----------S----S----EE---S-----

Organism: Trieres chinensis (NCBI:txid1514140)